Protein AF-A0A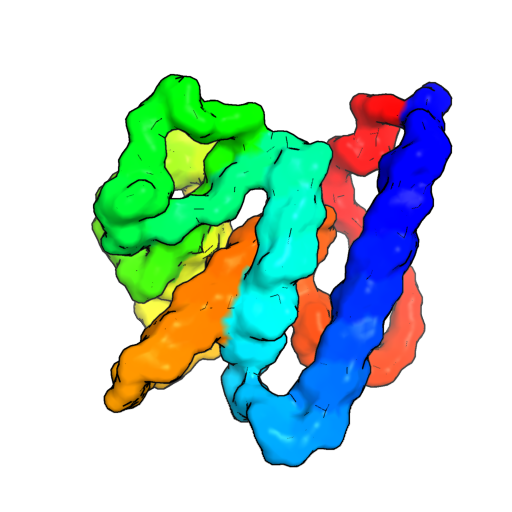4Y7S7N4-F1 (afdb_monomer_lite)

Sequence (172 aa):
MLNSGTEWLSMEFYSSIQKFVDEYRQGPDAPRSRLLRLAGLRELVLQAAGRFGYEVVNADSQQELYPAGRLKGRVVYYSVYPDNAVVRRHLGAGGMAVFIREGKVLVANGCRSRTITKTKTHPCNVSDANRLEDALAAAAGLMVLGVRPEEVWRCKGHQNQDFAYPEKIKKL

Foldseek 3Di:
DDDPVVVVVVVVLVVVLVVLLVVLVPDPPRDPDLLLSLLVCLVSLQVVCVVVFEHEFELVDPVRPDDPVPRRGQYEYEYADPPRPVNVVQLCVQGWYWYDDPQFIWTGGRPDIDTLGGHPDPPPDPVSVSSNVSSRSSCRSCVSVQHHSNVSSVPDDDDDDDDDTPPVVPDD

Secondary structure (DSSP, 8-state):
---HHHHHHHHHHHHHHHHHHHHHHH-TT--SSTTGGGGGGHHHHHHHHHHTTEEEEESS-TTT---TTT--SEEEEEES-TT-HHHHHHHHTT-EEEEEETTEEEEEETTEEEEEEE-----SSHHHHHHHHHHHHHHHHHHHTT--HHHHHH--S---------GGGS--

Structure (mmCIF, N/CA/C/O backbone):
data_AF-A0A4Y7S7N4-F1
#
_entry.id   AF-A0A4Y7S7N4-F1
#
loop_
_atom_site.group_PDB
_atom_site.id
_atom_site.type_symbol
_atom_site.label_atom_id
_atom_site.label_alt_id
_atom_site.label_comp_id
_atom_site.label_asym_id
_atom_site.label_entity_id
_atom_site.label_seq_id
_atom_site.pdbx_PDB_ins_code
_atom_site.Cartn_x
_atom_site.Cartn_y
_atom_site.Cartn_z
_atom_site.occupancy
_atom_site.B_iso_or_equiv
_atom_site.auth_seq_id
_atom_site.auth_comp_id
_atom_site.auth_asym_id
_atom_site.auth_atom_id
_atom_site.pdbx_PDB_model_num
ATOM 1 N N . MET A 1 1 ? -14.766 26.975 5.590 1.00 32.78 1 MET A N 1
ATOM 2 C CA . MET A 1 1 ? -13.493 27.652 5.271 1.00 32.78 1 MET A CA 1
ATOM 3 C C . MET A 1 1 ? -12.410 26.638 5.579 1.00 32.78 1 MET A C 1
ATOM 5 O O . MET A 1 1 ? -12.131 26.437 6.752 1.00 32.78 1 MET A O 1
ATOM 9 N N . LEU A 1 2 ? -11.917 25.930 4.557 1.00 34.75 2 LEU A N 1
ATOM 10 C CA . LEU A 1 2 ? -10.848 24.941 4.718 1.00 34.75 2 LEU A CA 1
ATOM 11 C C . LEU A 1 2 ? -9.534 25.663 5.046 1.00 34.75 2 LEU A C 1
ATOM 13 O O . LEU A 1 2 ? -9.254 26.732 4.506 1.00 34.75 2 LEU A O 1
ATOM 17 N N . ASN A 1 3 ? -8.764 25.099 5.975 1.00 41.03 3 ASN A N 1
ATOM 18 C CA . ASN A 1 3 ? -7.556 25.704 6.535 1.00 41.03 3 ASN A CA 1
ATOM 19 C C . ASN A 1 3 ? -6.429 25.730 5.481 1.00 41.03 3 ASN A C 1
ATOM 21 O O . ASN A 1 3 ? -6.031 24.673 4.981 1.00 41.03 3 ASN A O 1
ATOM 25 N N . SER A 1 4 ? -5.892 26.914 5.171 1.00 48.59 4 SER A N 1
ATOM 26 C CA . SER A 1 4 ? -4.909 27.183 4.100 1.00 48.59 4 SER A CA 1
ATOM 27 C C . SER A 1 4 ? -3.640 26.318 4.145 1.00 48.59 4 SER A C 1
ATOM 29 O O . SER A 1 4 ? -2.978 26.135 3.126 1.00 48.59 4 SER A O 1
ATOM 31 N N . GLY A 1 5 ? -3.321 25.717 5.296 1.00 43.03 5 GLY A N 1
ATOM 32 C CA . GLY A 1 5 ? -2.220 24.760 5.435 1.00 43.03 5 GLY A CA 1
ATOM 33 C C . GLY A 1 5 ? -2.436 23.422 4.712 1.00 43.03 5 GLY A C 1
ATOM 34 O O . GLY A 1 5 ? -1.465 22.798 4.299 1.00 43.03 5 GLY A O 1
ATOM 35 N N . THR A 1 6 ? -3.681 22.975 4.514 1.00 47.19 6 THR A N 1
ATOM 36 C CA . THR A 1 6 ? -3.971 21.671 3.874 1.00 47.19 6 THR A CA 1
ATOM 37 C C . THR A 1 6 ? -3.859 21.698 2.347 1.00 47.19 6 THR A C 1
ATOM 39 O O . THR A 1 6 ? -3.411 20.715 1.756 1.00 47.19 6 THR A O 1
ATOM 42 N N . GLU A 1 7 ? -4.179 22.824 1.702 1.00 48.59 7 GLU A N 1
ATOM 43 C CA . GLU A 1 7 ? -4.008 22.999 0.251 1.00 48.59 7 GLU A CA 1
ATOM 44 C C . GLU A 1 7 ? -2.529 23.094 -0.149 1.00 48.59 7 GLU A C 1
ATOM 46 O O . GLU A 1 7 ? -2.111 22.436 -1.106 1.00 48.59 7 GLU A O 1
ATOM 51 N N . TRP A 1 8 ? -1.719 23.828 0.622 1.00 41.34 8 TRP A N 1
ATOM 52 C CA . TRP A 1 8 ? -0.276 23.982 0.387 1.00 41.34 8 TRP A CA 1
ATOM 53 C C . TRP A 1 8 ? 0.489 22.657 0.499 1.00 41.34 8 TRP A C 1
ATOM 55 O O . TRP A 1 8 ? 1.299 22.330 -0.370 1.00 41.34 8 TRP A O 1
ATOM 65 N N . LEU A 1 9 ? 0.157 21.841 1.506 1.00 53.91 9 LEU A N 1
ATOM 66 C CA . LEU A 1 9 ? 0.720 20.497 1.685 1.00 53.91 9 LEU A CA 1
ATOM 67 C C . LEU A 1 9 ? 0.411 19.558 0.509 1.00 53.91 9 LEU A C 1
ATOM 69 O O . LEU A 1 9 ? 1.203 18.660 0.223 1.00 53.91 9 LEU A O 1
ATOM 73 N N . SER A 1 10 ? -0.711 19.764 -0.192 1.00 63.47 10 SER A N 1
ATOM 74 C CA . SER A 1 10 ? -1.051 18.968 -1.373 1.00 63.47 10 SER A CA 1
ATOM 75 C C . SER A 1 10 ? -0.167 19.319 -2.574 1.00 63.47 10 SER A C 1
ATOM 77 O O . SER A 1 10 ? 0.350 18.411 -3.221 1.00 63.47 10 SER A O 1
ATOM 79 N N . MET A 1 11 ? 0.085 20.607 -2.848 1.00 61.53 11 MET A N 1
ATOM 80 C CA . MET A 1 11 ? 0.888 21.019 -4.007 1.00 61.53 11 MET A CA 1
ATOM 81 C C . MET A 1 11 ? 2.350 20.581 -3.892 1.00 61.53 11 MET A C 1
ATOM 83 O O . MET A 1 11 ? 2.904 20.088 -4.874 1.00 61.53 11 MET A O 1
ATOM 87 N N . GLU A 1 12 ? 2.970 20.693 -2.715 1.00 68.31 12 GLU A N 1
ATOM 88 C CA . GLU A 1 12 ? 4.339 20.202 -2.487 1.00 68.31 12 GLU A CA 1
ATOM 89 C C . GLU A 1 12 ? 4.432 18.675 -2.600 1.00 68.31 12 GLU A C 1
ATOM 91 O O . GLU A 1 12 ? 5.383 18.149 -3.183 1.00 68.31 12 GLU A O 1
ATOM 96 N N . PHE A 1 13 ? 3.423 17.955 -2.099 1.00 72.44 13 PHE A N 1
ATOM 97 C CA . PHE A 1 13 ? 3.329 16.502 -2.225 1.00 72.44 13 PHE A CA 1
ATOM 98 C C . PHE A 1 13 ? 3.196 16.063 -3.690 1.00 72.44 13 PHE A C 1
ATOM 100 O O . PHE A 1 13 ? 3.977 15.230 -4.153 1.00 72.44 13 PHE A O 1
ATOM 107 N N . TYR A 1 14 ? 2.269 16.660 -4.446 1.00 70.88 14 TYR A N 1
ATOM 108 C CA . TYR A 1 14 ? 2.092 16.355 -5.868 1.00 70.88 14 TYR A CA 1
ATOM 109 C C . TYR A 1 14 ? 3.317 16.754 -6.695 1.00 70.88 14 TYR A C 1
ATOM 111 O O . TYR A 1 14 ? 3.733 15.991 -7.564 1.00 70.88 14 TYR A O 1
ATOM 119 N N . SER A 1 15 ? 3.944 17.892 -6.387 1.00 70.69 15 SER A N 1
ATOM 120 C CA . SER A 1 15 ? 5.194 18.319 -7.030 1.00 70.69 15 SER A CA 1
ATOM 121 C C . SER A 1 15 ? 6.344 17.356 -6.729 1.00 70.69 15 SER A C 1
ATOM 123 O O . SER A 1 15 ? 7.130 17.046 -7.621 1.00 70.69 15 SER A O 1
ATOM 125 N N . SER A 1 16 ? 6.420 16.823 -5.506 1.00 73.12 16 SER A N 1
ATOM 126 C CA . SER A 1 16 ? 7.424 15.822 -5.123 1.00 73.12 16 SER A CA 1
ATOM 127 C C . SER A 1 16 ? 7.199 14.486 -5.827 1.00 73.12 16 SER A C 1
ATOM 129 O O . SER A 1 16 ? 8.156 13.893 -6.321 1.00 73.12 16 SER A O 1
ATOM 131 N N . ILE A 1 17 ? 5.943 14.034 -5.945 1.00 73.06 17 ILE A N 1
ATOM 132 C CA . ILE A 1 17 ? 5.606 12.855 -6.755 1.00 73.06 17 ILE A CA 1
ATOM 133 C C . ILE A 1 17 ? 5.990 13.093 -8.213 1.00 73.06 17 ILE A C 1
ATOM 135 O O . ILE A 1 17 ? 6.609 12.225 -8.819 1.00 73.06 17 ILE A O 1
ATOM 139 N N . GLN A 1 18 ? 5.647 14.251 -8.780 1.00 69.00 18 GLN A N 1
ATOM 140 C CA . GLN A 1 18 ? 5.934 14.559 -10.179 1.00 69.00 18 GLN A CA 1
ATOM 141 C C . GLN A 1 18 ? 7.444 14.580 -10.445 1.00 69.00 18 GLN A C 1
ATOM 143 O O . GLN A 1 18 ? 7.913 13.913 -11.364 1.00 69.00 18 GLN A O 1
ATOM 148 N N . LYS A 1 19 ? 8.216 15.245 -9.578 1.00 70.44 19 LYS A N 1
ATOM 149 C CA . LYS A 1 19 ? 9.681 15.246 -9.631 1.00 70.44 19 LYS A CA 1
ATOM 150 C C . LYS A 1 19 ? 10.254 13.829 -9.543 1.00 70.44 19 LYS A C 1
ATOM 152 O O . LYS A 1 19 ? 11.093 13.462 -10.362 1.00 70.44 19 LYS A O 1
ATOM 157 N N . PHE A 1 20 ? 9.759 13.013 -8.609 1.00 73.31 20 PHE A N 1
ATOM 158 C CA . PHE A 1 20 ? 10.156 11.609 -8.498 1.00 73.31 20 PHE A CA 1
ATOM 159 C C . PHE A 1 20 ? 9.859 10.831 -9.788 1.00 73.31 20 PHE A C 1
ATOM 161 O O . PHE A 1 20 ?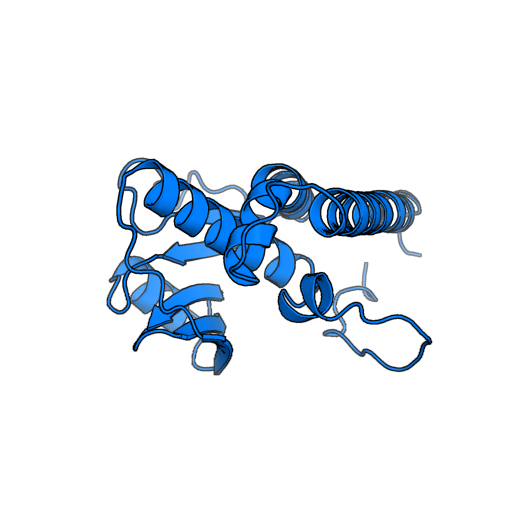 10.713 10.095 -10.281 1.00 73.31 20 PHE A O 1
ATOM 168 N N . VAL A 1 21 ? 8.660 10.996 -10.355 1.00 68.12 21 VAL A N 1
ATOM 169 C CA . VAL A 1 21 ? 8.249 10.339 -11.604 1.00 68.12 21 VAL A CA 1
ATOM 170 C C . VAL A 1 21 ? 9.176 10.723 -12.755 1.00 68.12 21 VAL A C 1
ATOM 172 O O . VAL A 1 21 ? 9.553 9.845 -13.531 1.00 68.12 21 VAL A O 1
ATOM 175 N N . ASP A 1 22 ? 9.570 11.990 -12.857 1.00 65.44 22 ASP A N 1
ATOM 176 C CA . ASP A 1 22 ? 10.438 12.483 -13.926 1.00 65.44 22 ASP A CA 1
ATOM 177 C C . ASP A 1 22 ? 11.889 11.985 -13.782 1.00 65.44 22 ASP A C 1
ATOM 179 O O . ASP A 1 22 ? 12.473 11.515 -14.762 1.00 65.44 22 ASP A O 1
ATOM 183 N N . GLU A 1 23 ? 12.443 11.974 -12.566 1.00 65.81 23 GLU A N 1
ATOM 184 C CA . GLU A 1 23 ? 13.792 11.461 -12.275 1.00 65.81 23 GLU A CA 1
ATOM 185 C C . GLU A 1 23 ? 13.897 9.941 -12.512 1.00 65.81 23 GLU A C 1
ATOM 187 O O . GLU A 1 23 ? 14.765 9.469 -13.253 1.00 65.81 23 GLU A O 1
ATOM 192 N N . TYR A 1 24 ? 12.962 9.154 -11.966 1.00 62.03 24 TYR A N 1
ATOM 193 C CA . TYR A 1 24 ? 12.948 7.691 -12.123 1.00 62.03 24 TYR A CA 1
ATOM 194 C C . TYR A 1 24 ? 12.515 7.232 -13.524 1.00 62.03 24 TYR A C 1
ATOM 196 O O . TYR A 1 24 ? 12.657 6.057 -13.877 1.00 62.03 24 TYR A O 1
ATOM 204 N N . ARG A 1 25 ? 11.956 8.125 -14.348 1.00 57.41 25 ARG A N 1
ATOM 205 C CA . ARG A 1 25 ? 11.661 7.842 -15.757 1.00 57.41 25 ARG A CA 1
ATOM 206 C C . ARG A 1 25 ? 12.915 7.839 -16.623 1.00 57.41 25 ARG A C 1
ATOM 208 O O . ARG A 1 25 ? 12.966 7.025 -17.543 1.00 57.41 25 ARG A O 1
ATOM 215 N N . GLN A 1 26 ? 13.864 8.728 -16.341 1.00 53.66 26 GLN A N 1
ATOM 216 C CA . GLN A 1 26 ? 15.008 9.022 -17.212 1.00 53.66 26 GLN A CA 1
ATOM 217 C C . GLN A 1 26 ? 16.330 8.395 -16.736 1.00 53.66 26 GLN A C 1
ATOM 219 O O . GLN A 1 26 ? 17.331 8.474 -17.443 1.00 53.66 26 GLN A O 1
ATOM 224 N N . GLY A 1 27 ? 16.349 7.762 -15.559 1.00 56.19 27 GLY A N 1
ATOM 225 C CA . GLY A 1 27 ? 17.543 7.108 -15.025 1.00 56.19 27 GLY A CA 1
ATOM 226 C C . GLY A 1 27 ? 17.903 5.797 -15.752 1.00 56.19 27 GLY A C 1
ATOM 227 O O . GLY A 1 27 ? 17.006 4.996 -16.033 1.00 56.19 27 GLY A O 1
ATOM 228 N N . PRO A 1 28 ? 19.198 5.522 -16.006 1.00 54.78 28 PRO A N 1
ATOM 229 C CA . PRO A 1 28 ? 19.660 4.285 -16.653 1.00 54.78 28 PRO A CA 1
ATOM 230 C C . PRO A 1 28 ? 19.302 3.001 -15.874 1.00 54.78 28 PRO A C 1
ATOM 232 O O . PRO A 1 28 ? 19.170 1.942 -16.485 1.00 54.78 28 PRO A O 1
ATOM 235 N N . ASP A 1 29 ? 19.042 3.108 -14.563 1.00 57.66 29 ASP A N 1
ATOM 236 C CA . ASP A 1 29 ? 18.719 1.993 -13.652 1.00 57.66 29 ASP A CA 1
ATOM 237 C C . ASP A 1 29 ? 17.223 1.875 -13.293 1.00 57.66 29 ASP A C 1
ATOM 239 O O . ASP A 1 29 ? 16.839 1.192 -12.336 1.00 57.66 29 ASP A O 1
ATOM 243 N N . ALA A 1 30 ? 16.338 2.550 -14.036 1.00 57.62 30 ALA A N 1
ATOM 244 C CA . ALA A 1 30 ? 14.907 2.539 -13.748 1.00 57.62 30 ALA A CA 1
ATOM 245 C C . ALA A 1 30 ? 14.319 1.109 -13.815 1.00 57.62 30 ALA A C 1
ATOM 247 O O . ALA A 1 30 ? 14.424 0.447 -14.856 1.00 57.62 30 ALA A O 1
ATOM 248 N N . PRO A 1 31 ? 13.612 0.625 -12.768 1.00 60.88 31 PRO A N 1
ATOM 249 C CA . PRO A 1 31 ? 13.012 -0.702 -12.778 1.00 60.88 31 PRO A CA 1
ATOM 250 C C . PRO A 1 31 ? 12.118 -0.911 -14.008 1.00 60.88 31 PRO A C 1
ATOM 252 O O . PRO A 1 31 ? 11.253 -0.085 -14.334 1.00 60.88 31 PRO A O 1
ATOM 255 N N . ARG A 1 32 ? 12.296 -2.050 -14.695 1.00 64.88 32 ARG A N 1
ATOM 256 C CA . ARG A 1 32 ? 11.452 -2.431 -15.846 1.00 64.88 32 ARG A CA 1
ATOM 257 C C . ARG A 1 32 ? 9.986 -2.624 -15.441 1.00 64.88 32 ARG A C 1
ATOM 259 O O . ARG A 1 32 ? 9.084 -2.380 -16.239 1.00 64.88 32 ARG A O 1
ATOM 266 N N . SER A 1 33 ? 9.739 -3.047 -14.202 1.00 74.62 33 SER A N 1
ATOM 267 C CA . SER A 1 33 ? 8.392 -3.216 -13.656 1.00 74.62 33 SER A CA 1
ATOM 268 C C . SER A 1 33 ? 7.796 -1.875 -13.228 1.00 74.62 33 SER A C 1
ATOM 270 O O . SER A 1 33 ? 8.378 -1.166 -12.410 1.00 74.62 33 SER A O 1
ATOM 272 N N . ARG A 1 34 ? 6.593 -1.556 -13.730 1.00 78.06 34 ARG A N 1
ATOM 273 C CA . ARG A 1 34 ? 5.830 -0.355 -13.332 1.00 78.06 34 ARG A CA 1
ATOM 274 C C . ARG A 1 34 ? 5.541 -0.321 -11.834 1.00 78.06 34 ARG A C 1
ATOM 276 O O . ARG A 1 34 ? 5.570 0.748 -11.244 1.00 78.06 34 ARG A O 1
ATOM 283 N N . LEU A 1 35 ? 5.304 -1.491 -11.239 1.00 83.75 35 LEU A N 1
ATOM 284 C CA . LEU A 1 35 ? 5.086 -1.629 -9.803 1.00 83.75 35 LEU A CA 1
ATOM 285 C C . LEU A 1 35 ? 6.340 -1.225 -9.027 1.00 83.75 35 LEU A C 1
ATOM 287 O O . LEU A 1 35 ? 6.265 -0.366 -8.162 1.00 83.75 35 LEU A O 1
ATOM 291 N N . LEU A 1 36 ? 7.499 -1.789 -9.383 1.00 86.25 36 LEU A N 1
ATOM 292 C CA . LEU A 1 36 ? 8.751 -1.564 -8.649 1.00 86.25 36 LEU A CA 1
ATOM 293 C C . LEU A 1 36 ? 9.236 -0.111 -8.703 1.00 86.25 36 LEU A C 1
ATOM 295 O O . LEU A 1 36 ? 10.000 0.303 -7.840 1.00 86.25 36 LEU A O 1
ATOM 299 N N . ARG A 1 37 ? 8.777 0.687 -9.675 1.00 81.88 37 ARG A N 1
ATOM 300 C CA . ARG A 1 37 ? 9.041 2.136 -9.695 1.00 81.88 37 ARG A CA 1
ATOM 301 C C . ARG A 1 37 ? 8.421 2.860 -8.503 1.00 81.88 37 ARG A C 1
ATOM 303 O O . ARG A 1 37 ? 8.952 3.883 -8.098 1.00 81.8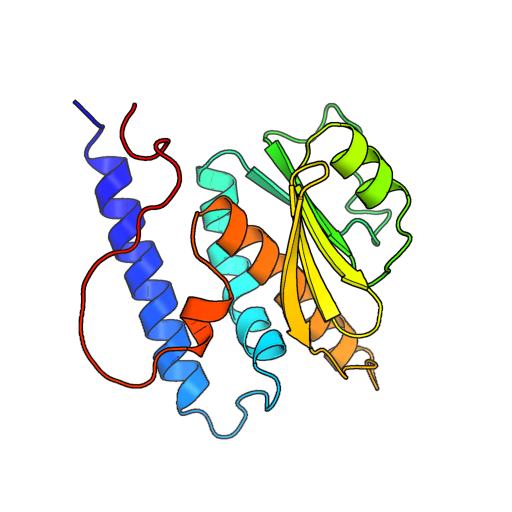8 37 ARG A O 1
ATOM 310 N N . LEU A 1 38 ? 7.343 2.328 -7.925 1.00 86.81 38 LEU A N 1
ATOM 311 C CA . LEU A 1 38 ? 6.724 2.915 -6.740 1.00 86.81 38 LEU A CA 1
ATOM 312 C C . LEU A 1 38 ? 7.573 2.751 -5.479 1.00 86.81 38 LEU A C 1
ATOM 314 O O . LEU A 1 38 ? 7.369 3.511 -4.544 1.00 86.81 38 LEU A O 1
ATOM 318 N N . ALA A 1 39 ? 8.528 1.817 -5.440 1.00 88.88 39 ALA A N 1
ATOM 319 C CA . ALA A 1 39 ? 9.334 1.564 -4.245 1.00 88.88 39 ALA A CA 1
ATOM 320 C C . ALA A 1 39 ? 10.018 2.835 -3.716 1.00 88.88 39 ALA A C 1
ATOM 322 O O . ALA A 1 39 ? 9.986 3.110 -2.522 1.00 88.88 39 ALA A O 1
ATOM 323 N N . GLY A 1 40 ? 10.551 3.673 -4.612 1.00 84.69 40 GLY A N 1
ATOM 324 C CA . GLY A 1 40 ? 11.205 4.923 -4.217 1.00 84.69 40 GLY A CA 1
ATOM 325 C C . GLY A 1 40 ? 10.255 6.003 -3.679 1.00 84.69 40 GLY A C 1
ATOM 326 O O . GLY A 1 40 ? 10.723 6.985 -3.115 1.00 84.69 40 GLY A O 1
ATOM 327 N N . LEU A 1 41 ? 8.935 5.824 -3.809 1.00 88.56 41 LEU A N 1
ATOM 328 C CA . LEU A 1 41 ? 7.940 6.720 -3.218 1.00 88.56 41 LEU A CA 1
ATOM 329 C C . LEU A 1 41 ? 7.595 6.364 -1.774 1.00 88.56 41 LEU A C 1
ATOM 331 O O . LEU A 1 41 ? 6.923 7.172 -1.136 1.00 88.56 41 LEU A O 1
ATOM 335 N N . ARG A 1 42 ? 8.019 5.196 -1.263 1.00 91.44 42 ARG A N 1
ATOM 336 C CA . ARG A 1 42 ? 7.605 4.667 0.047 1.00 91.44 42 ARG A CA 1
ATOM 337 C C . ARG A 1 42 ? 7.670 5.728 1.143 1.00 91.44 42 ARG A C 1
ATOM 339 O O . ARG A 1 42 ? 6.635 6.065 1.706 1.00 91.44 42 ARG A O 1
ATOM 346 N N . GLU A 1 43 ? 8.845 6.292 1.400 1.00 90.81 43 GLU A N 1
ATOM 347 C CA . GLU A 1 43 ? 9.032 7.252 2.496 1.00 90.81 43 GLU A CA 1
ATOM 348 C C . GLU A 1 43 ? 8.141 8.491 2.352 1.00 90.81 43 GLU A C 1
ATOM 350 O O . GLU A 1 43 ? 7.456 8.885 3.297 1.00 90.81 43 GLU A O 1
ATOM 355 N N . LEU A 1 44 ? 8.072 9.062 1.145 1.00 88.06 44 LEU A N 1
ATOM 356 C CA . LEU A 1 44 ? 7.258 10.243 0.859 1.00 88.06 44 LEU A CA 1
ATOM 357 C C . LEU A 1 44 ? 5.770 9.981 1.130 1.00 88.06 44 LEU A C 1
ATOM 359 O O . LEU A 1 44 ? 5.099 10.778 1.791 1.00 88.06 44 LEU A O 1
ATOM 363 N N . VAL A 1 45 ? 5.238 8.872 0.614 1.00 88.56 45 VAL A N 1
ATOM 364 C CA . VAL A 1 45 ? 3.798 8.597 0.697 1.00 88.56 45 VAL A CA 1
ATOM 365 C C . VAL A 1 45 ? 3.391 8.080 2.070 1.00 88.56 45 VAL A C 1
ATOM 367 O O . VAL A 1 45 ? 2.293 8.402 2.515 1.00 88.56 45 VAL A O 1
ATOM 370 N N . LEU A 1 46 ? 4.258 7.348 2.776 1.00 91.19 46 LEU A N 1
ATOM 371 C CA . LEU A 1 46 ? 4.018 6.939 4.162 1.00 91.19 46 LEU A CA 1
ATOM 372 C C . LEU A 1 46 ? 4.018 8.156 5.093 1.00 91.19 46 LEU A C 1
ATOM 374 O O . LEU A 1 46 ? 3.106 8.301 5.908 1.00 91.19 46 LEU A O 1
ATOM 378 N N . GLN A 1 47 ? 4.979 9.072 4.931 1.00 88.44 47 GLN A N 1
ATOM 379 C CA . GLN A 1 47 ? 5.013 10.315 5.700 1.00 88.44 47 GLN A CA 1
ATOM 380 C C . GLN A 1 47 ? 3.752 11.155 5.458 1.00 88.44 47 GLN A C 1
ATOM 382 O O . GLN A 1 47 ? 3.141 11.646 6.410 1.00 88.44 47 GLN A O 1
ATOM 387 N N . ALA A 1 48 ? 3.345 11.311 4.195 1.00 86.38 48 ALA A N 1
ATOM 388 C CA . ALA A 1 48 ? 2.126 12.028 3.847 1.00 86.38 48 ALA A CA 1
ATOM 389 C C . ALA A 1 48 ? 0.887 11.339 4.442 1.00 86.38 48 ALA A C 1
ATOM 391 O O . ALA A 1 48 ? 0.112 11.992 5.138 1.00 86.38 48 ALA A O 1
ATOM 392 N N . ALA A 1 49 ? 0.731 10.024 4.255 1.00 87.25 49 ALA A N 1
ATOM 393 C CA . ALA A 1 49 ? -0.373 9.241 4.813 1.00 87.25 49 ALA A CA 1
ATOM 394 C C . ALA A 1 49 ? -0.493 9.413 6.339 1.00 87.25 49 ALA A C 1
ATOM 396 O O . ALA A 1 49 ? -1.593 9.658 6.842 1.00 87.25 49 ALA A O 1
ATOM 397 N N . GLY A 1 50 ? 0.637 9.395 7.055 1.00 88.06 50 GLY A N 1
ATOM 398 C CA . GLY A 1 50 ? 0.707 9.649 8.496 1.00 88.06 50 GLY A CA 1
ATOM 399 C C . GLY A 1 50 ? 0.145 11.011 8.906 1.00 88.06 50 GLY A C 1
ATOM 400 O O . GLY A 1 50 ? -0.625 11.100 9.863 1.00 88.06 50 GLY A O 1
ATOM 401 N N . ARG A 1 51 ? 0.444 12.075 8.147 1.00 84.50 51 ARG A N 1
ATOM 402 C CA . ARG A 1 51 ? -0.106 13.427 8.391 1.00 84.50 51 ARG A CA 1
ATOM 403 C C . ARG A 1 51 ? -1.626 13.490 8.206 1.00 84.50 51 ARG A C 1
ATOM 405 O O . ARG A 1 51 ? -2.278 14.299 8.859 1.00 84.50 51 ARG A O 1
ATOM 412 N N . PHE A 1 52 ? -2.195 12.618 7.372 1.00 81.38 52 PHE A N 1
ATOM 413 C CA . PHE A 1 52 ? -3.645 12.471 7.184 1.00 81.38 52 PHE A CA 1
ATOM 414 C C . PHE A 1 52 ? -4.284 11.437 8.128 1.00 81.38 52 PHE A C 1
ATOM 416 O O . PHE A 1 52 ? -5.453 11.079 7.957 1.00 81.38 52 PHE A O 1
ATOM 423 N N . GLY A 1 53 ? -3.544 10.966 9.137 1.00 85.75 53 GLY A N 1
ATOM 424 C CA . GLY A 1 53 ? -4.044 10.040 10.149 1.00 85.75 53 GLY A CA 1
ATOM 425 C C . GLY A 1 53 ? -4.203 8.607 9.646 1.00 85.75 53 GLY A C 1
ATOM 426 O O . GLY A 1 53 ? -5.071 7.889 10.148 1.00 85.75 53 GLY A O 1
ATOM 427 N N . TYR A 1 54 ? -3.407 8.196 8.657 1.00 89.94 54 TYR A N 1
ATOM 428 C CA . TYR A 1 54 ? -3.323 6.812 8.199 1.00 89.94 54 TYR A CA 1
ATOM 429 C C . TYR A 1 54 ? -2.006 6.164 8.603 1.00 89.94 54 TYR A C 1
ATOM 431 O O . TYR A 1 54 ? -0.971 6.817 8.677 1.00 89.94 54 TYR A O 1
ATOM 439 N N . GLU A 1 55 ? -2.048 4.854 8.799 1.00 91.62 55 GLU A N 1
ATOM 440 C CA . GLU A 1 55 ? -0.873 4.037 9.075 1.00 91.62 55 GLU A CA 1
ATOM 441 C C . GLU A 1 55 ? -0.809 2.903 8.052 1.00 91.62 55 GLU A C 1
ATOM 443 O O . GLU A 1 55 ? -1.759 2.130 7.911 1.00 91.62 55 GLU A O 1
ATOM 448 N N . VAL A 1 56 ? 0.284 2.846 7.289 1.00 93.38 56 VAL A N 1
ATOM 449 C CA . VAL A 1 56 ? 0.505 1.828 6.256 1.00 93.38 56 VAL A CA 1
ATOM 450 C C . VAL A 1 56 ? 1.382 0.735 6.850 1.00 93.38 56 VAL A C 1
ATOM 452 O O . VAL A 1 56 ? 2.527 1.002 7.202 1.00 93.38 56 VAL A O 1
ATOM 455 N N . VAL A 1 57 ? 0.846 -0.477 6.976 1.00 93.44 57 VAL A N 1
ATOM 456 C CA . VAL A 1 57 ? 1.441 -1.538 7.804 1.00 93.44 57 VAL A CA 1
ATOM 457 C C . VAL A 1 57 ? 1.673 -2.802 6.984 1.00 93.44 57 VAL A C 1
ATOM 459 O O . VAL A 1 57 ? 0.761 -3.261 6.287 1.00 93.44 57 VAL A O 1
ATOM 462 N N . ASN A 1 58 ? 2.865 -3.396 7.088 1.00 94.19 58 ASN A N 1
ATOM 463 C CA . ASN A 1 58 ? 3.126 -4.704 6.497 1.00 94.19 58 ASN A CA 1
ATOM 464 C C . ASN A 1 58 ? 2.376 -5.787 7.279 1.00 94.19 58 ASN A C 1
ATOM 466 O O . ASN A 1 58 ? 2.664 -6.036 8.449 1.00 94.19 58 ASN A O 1
ATOM 470 N N . ALA A 1 59 ? 1.427 -6.467 6.642 1.00 93.94 59 ALA A N 1
ATOM 471 C CA . ALA A 1 59 ? 0.711 -7.574 7.269 1.00 93.94 59 ALA A CA 1
ATOM 472 C C . ALA A 1 59 ? 1.548 -8.861 7.353 1.00 93.94 59 ALA A C 1
ATOM 474 O O . ALA A 1 59 ? 1.141 -9.806 8.033 1.00 93.94 59 ALA A O 1
ATOM 475 N N . ASP A 1 60 ? 2.683 -8.922 6.656 1.00 91.06 60 ASP A N 1
ATOM 476 C CA . ASP A 1 60 ? 3.559 -10.095 6.608 1.00 91.06 60 ASP A CA 1
ATOM 477 C C . ASP A 1 60 ? 4.615 -10.065 7.721 1.00 91.06 60 ASP A C 1
ATOM 479 O O . ASP A 1 60 ? 5.134 -11.108 8.123 1.00 91.06 60 ASP A O 1
ATOM 483 N N . SER A 1 61 ? 4.892 -8.878 8.268 1.00 85.00 61 SER A N 1
ATOM 484 C CA . SER A 1 61 ? 5.868 -8.674 9.333 1.00 85.00 61 SER A CA 1
ATOM 485 C C . SER A 1 61 ? 5.209 -8.720 10.709 1.00 85.00 61 SER A C 1
ATOM 487 O O . SER A 1 61 ? 4.466 -7.822 11.096 1.00 85.00 61 SER A O 1
ATOM 489 N N . GLN A 1 62 ? 5.554 -9.732 11.511 1.00 72.56 62 GLN A N 1
ATOM 490 C CA . GLN A 1 62 ? 5.127 -9.824 12.916 1.00 72.56 62 GLN A CA 1
ATOM 491 C C . GLN A 1 62 ? 5.582 -8.619 13.758 1.00 72.56 62 GLN A C 1
ATOM 493 O O . GLN A 1 62 ? 4.953 -8.305 14.762 1.00 72.56 62 GLN A O 1
ATOM 498 N N . GLN A 1 63 ? 6.660 -7.939 13.353 1.00 69.31 63 GLN A N 1
ATOM 499 C CA . GLN A 1 63 ? 7.187 -6.766 14.057 1.00 69.31 63 GLN A CA 1
ATOM 500 C C . GLN A 1 63 ? 6.353 -5.502 13.808 1.00 69.31 63 GLN A C 1
ATOM 502 O O . GLN A 1 63 ? 6.302 -4.628 14.670 1.00 69.31 63 GLN A O 1
ATOM 507 N N . GLU A 1 64 ? 5.690 -5.414 12.652 1.00 68.06 64 GLU A N 1
ATOM 508 C CA . GLU A 1 64 ? 4.834 -4.281 12.274 1.00 68.06 64 GLU A CA 1
ATOM 509 C C . GLU A 1 64 ? 3.369 -4.484 12.692 1.00 68.06 64 GLU A C 1
ATOM 511 O O . GLU A 1 64 ? 2.578 -3.541 12.691 1.00 68.06 64 GLU A O 1
ATOM 516 N N . LEU A 1 65 ? 2.987 -5.699 13.101 1.00 68.00 65 LEU A N 1
ATOM 517 C CA . LEU A 1 65 ? 1.672 -5.977 13.674 1.00 68.00 65 LEU A CA 1
ATOM 518 C C . LEU A 1 65 ? 1.587 -5.417 15.098 1.00 68.00 65 LEU A C 1
ATOM 520 O O . LEU A 1 65 ? 1.735 -6.119 16.098 1.00 68.00 65 LEU A O 1
ATOM 524 N N . TYR A 1 66 ? 1.337 -4.115 15.193 1.00 63.75 66 TYR A N 1
ATOM 525 C CA . TYR A 1 66 ? 1.127 -3.450 16.468 1.00 63.75 66 TYR A CA 1
ATOM 526 C C . TYR A 1 66 ? -0.166 -3.943 17.148 1.00 63.75 66 TYR A C 1
ATOM 528 O O . TYR A 1 66 ? -1.184 -4.154 16.480 1.00 63.75 66 TYR A O 1
ATOM 536 N N . PRO A 1 67 ? -0.184 -4.077 18.490 1.00 59.78 67 PRO A N 1
ATOM 537 C CA . PRO A 1 67 ? -1.426 -4.305 19.217 1.00 59.78 67 PRO A CA 1
ATOM 538 C C . PRO A 1 67 ? -2.414 -3.169 18.925 1.00 59.78 67 PRO A C 1
ATOM 540 O O . PRO A 1 67 ? -2.009 -2.013 18.807 1.00 59.78 67 PRO A O 1
ATOM 543 N N . ALA A 1 68 ? -3.710 -3.489 18.852 1.00 52.91 68 ALA A N 1
ATOM 544 C CA . ALA A 1 68 ? -4.781 -2.594 18.391 1.00 52.91 68 ALA A CA 1
ATOM 545 C C . ALA A 1 68 ? -4.844 -1.206 19.076 1.00 52.91 68 ALA A C 1
ATOM 547 O O . ALA A 1 68 ? -5.473 -0.301 18.544 1.00 52.91 68 ALA A O 1
ATOM 548 N N . GLY A 1 69 ? -4.190 -1.022 20.230 1.00 53.03 69 GLY A N 1
ATOM 549 C CA . GLY A 1 69 ? -4.091 0.257 20.944 1.00 53.03 69 GLY A CA 1
ATOM 550 C C . GLY A 1 69 ? -2.842 1.104 20.657 1.00 53.03 69 GLY A C 1
ATOM 551 O O . GLY A 1 69 ? -2.708 2.172 21.245 1.00 53.03 69 GLY A O 1
ATOM 552 N N . ARG A 1 70 ? -1.903 0.651 19.814 1.00 60.56 70 ARG A N 1
ATOM 553 C CA . ARG A 1 70 ? -0.677 1.405 19.469 1.00 60.56 70 ARG A CA 1
ATOM 554 C C . ARG A 1 70 ? -0.755 2.153 18.138 1.00 60.56 70 ARG A C 1
ATOM 556 O O . ARG A 1 70 ? 0.020 3.086 17.943 1.00 60.56 70 ARG A O 1
ATOM 563 N N . LEU A 1 71 ? -1.683 1.763 17.268 1.00 66.19 71 LEU A N 1
ATOM 564 C CA . LEU A 1 71 ? -1.895 2.395 15.969 1.00 66.19 71 LEU A CA 1
ATOM 565 C C . LEU A 1 71 ? -2.622 3.725 16.188 1.00 66.19 71 LEU A C 1
ATOM 567 O O . LEU A 1 71 ? -3.686 3.763 16.808 1.00 66.19 71 LEU A O 1
ATOM 571 N N . LYS A 1 72 ? -2.033 4.830 15.726 1.00 64.69 72 LYS A N 1
ATOM 572 C CA . LYS A 1 72 ? -2.550 6.191 15.996 1.00 64.69 72 LYS A CA 1
ATOM 573 C C . LYS A 1 72 ? -3.559 6.670 14.950 1.00 64.69 72 LYS A C 1
ATOM 575 O O . LYS A 1 72 ? -4.092 7.771 15.073 1.00 64.69 72 LYS A O 1
ATOM 580 N N . GLY A 1 73 ? -3.810 5.863 13.921 1.00 78.62 73 GLY A N 1
ATOM 581 C CA . GLY A 1 73 ? -4.596 6.244 12.756 1.00 78.62 73 GLY A CA 1
ATOM 582 C C . GLY A 1 73 ? -5.381 5.093 12.136 1.00 78.62 73 GLY A C 1
ATOM 583 O O . GLY A 1 73 ? -5.411 3.969 12.636 1.00 78.62 73 GLY A O 1
ATOM 584 N N . ARG A 1 74 ? -6.043 5.387 11.015 1.00 88.94 74 ARG A N 1
ATOM 585 C CA . ARG A 1 74 ? -6.728 4.377 10.203 1.00 88.94 74 ARG A CA 1
ATOM 586 C C . ARG A 1 74 ? -5.686 3.513 9.512 1.00 88.94 74 ARG A C 1
ATOM 588 O O . ARG A 1 74 ? -4.817 4.019 8.809 1.00 88.94 74 ARG A O 1
ATOM 595 N N . VAL A 1 75 ? -5.803 2.210 9.683 1.00 91.31 75 VAL A N 1
ATOM 596 C CA . VAL A 1 75 ? -4.823 1.265 9.156 1.00 91.31 75 VAL A CA 1
ATOM 597 C C . VAL A 1 75 ? -5.130 0.943 7.702 1.00 91.31 75 VAL A C 1
ATOM 599 O O . VAL A 1 75 ? -6.290 0.736 7.343 1.00 91.31 75 VAL A O 1
ATOM 602 N N . VAL A 1 76 ? -4.080 0.858 6.891 1.00 93.81 76 VAL A N 1
ATOM 603 C CA . VAL A 1 76 ? -4.084 0.171 5.603 1.00 93.81 76 VAL A CA 1
ATOM 604 C C . VAL A 1 76 ? -2.987 -0.868 5.599 1.00 93.81 76 VAL A C 1
ATOM 606 O O . VAL A 1 76 ? -1.811 -0.550 5.752 1.00 93.81 76 VAL A O 1
ATOM 609 N N . TYR A 1 77 ? -3.381 -2.119 5.391 1.00 95.50 77 TYR A N 1
ATOM 610 C CA . TYR A 1 77 ? -2.423 -3.209 5.300 1.00 95.50 77 TYR A CA 1
ATOM 611 C C . TYR A 1 77 ? -1.899 -3.383 3.882 1.00 95.50 77 TYR A C 1
ATOM 613 O O . TYR A 1 77 ? -2.629 -3.204 2.906 1.00 95.50 77 TYR A O 1
ATOM 621 N N . TYR A 1 78 ? -0.656 -3.825 3.765 1.00 96.06 78 TYR A N 1
ATOM 622 C CA . TYR A 1 78 ? -0.157 -4.406 2.529 1.00 96.06 78 TYR A CA 1
ATOM 623 C C . TYR A 1 78 ? 0.451 -5.787 2.764 1.00 96.06 78 TYR A C 1
ATOM 625 O O . TYR A 1 78 ? 0.842 -6.108 3.882 1.00 96.06 78 TYR A O 1
ATOM 633 N N . SER A 1 79 ? 0.456 -6.629 1.730 1.00 94.69 79 SER A N 1
ATOM 634 C CA . SER A 1 79 ? 0.980 -7.997 1.813 1.00 94.69 79 SER A CA 1
ATOM 635 C C . SER A 1 79 ? 1.424 -8.527 0.452 1.00 94.69 79 SER A C 1
ATOM 637 O O . SER A 1 79 ? 0.744 -8.333 -0.558 1.00 94.69 79 SER A O 1
ATOM 639 N N . VAL A 1 80 ? 2.532 -9.261 0.406 1.00 92.88 80 VAL A N 1
ATOM 640 C CA . VAL A 1 80 ? 2.924 -10.036 -0.780 1.00 92.88 80 VAL A CA 1
ATOM 641 C C . VAL A 1 80 ? 2.158 -11.360 -0.892 1.00 92.88 80 VAL A C 1
ATOM 643 O O . VAL A 1 80 ? 2.220 -12.005 -1.939 1.00 92.88 80 VAL A O 1
ATOM 646 N N . TYR A 1 81 ? 1.410 -11.760 0.143 1.00 90.75 81 TYR A N 1
ATOM 647 C CA . TYR A 1 81 ? 0.699 -13.035 0.198 1.00 90.75 81 TYR A CA 1
ATOM 648 C C . TYR A 1 81 ? -0.819 -12.892 -0.039 1.00 90.75 81 TYR A C 1
ATOM 650 O O . TYR A 1 81 ? -1.474 -12.035 0.558 1.00 90.75 81 TYR A O 1
ATOM 658 N N . PRO A 1 82 ? -1.426 -13.779 -0.851 1.00 85.69 82 PRO A N 1
ATOM 659 C CA . PRO A 1 82 ? -2.853 -13.712 -1.186 1.00 85.69 82 PRO A CA 1
ATOM 660 C C . PRO A 1 82 ? -3.797 -14.038 -0.027 1.00 85.69 82 PRO A C 1
ATOM 662 O O . PRO A 1 82 ? -4.906 -13.508 0.017 1.00 85.69 82 PRO A O 1
ATOM 665 N N . ASP A 1 83 ? -3.370 -14.901 0.897 1.00 87.50 83 ASP A N 1
ATOM 666 C CA . ASP A 1 83 ? -4.229 -15.479 1.939 1.00 87.50 83 ASP A CA 1
ATOM 667 C C . ASP A 1 83 ? -3.883 -14.995 3.355 1.00 87.50 83 ASP A C 1
ATOM 669 O O . ASP A 1 83 ? -4.265 -15.621 4.353 1.00 87.50 83 ASP A O 1
ATOM 673 N N . ASN A 1 84 ? -3.208 -13.846 3.462 1.00 93.44 84 ASN A N 1
ATOM 674 C CA . ASN A 1 84 ? -2.833 -13.259 4.744 1.00 93.44 84 ASN A CA 1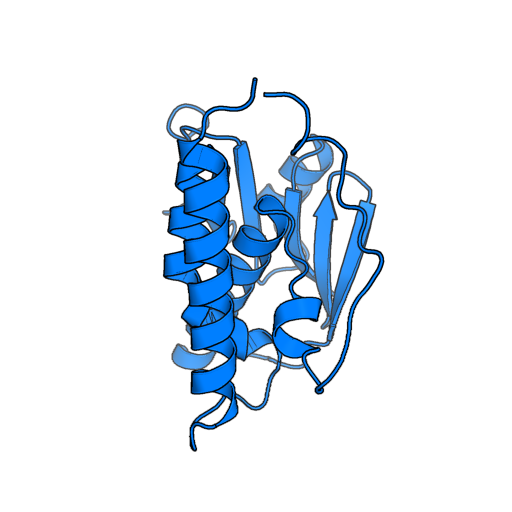
ATOM 675 C C . ASN A 1 84 ? -4.079 -13.044 5.636 1.00 93.44 84 ASN A C 1
ATOM 677 O O . ASN A 1 84 ? -5.028 -12.337 5.282 1.00 93.44 84 ASN A O 1
ATOM 681 N N . ALA A 1 85 ? -4.094 -13.686 6.809 1.00 93.12 85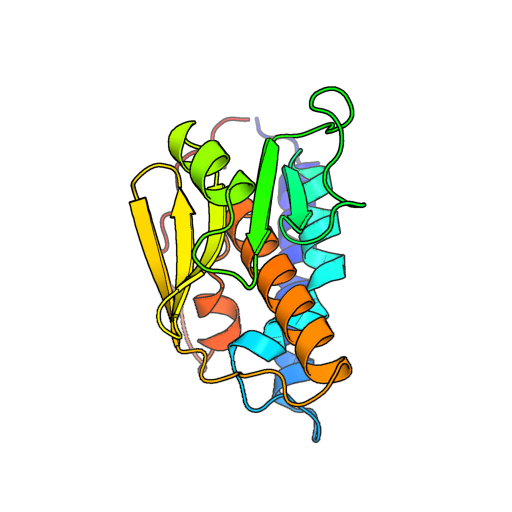 ALA A N 1
ATOM 682 C CA . ALA A 1 85 ? -5.241 -13.678 7.718 1.00 93.12 85 ALA A CA 1
ATOM 683 C C . ALA A 1 85 ? -5.549 -12.281 8.281 1.00 93.12 85 ALA A C 1
ATOM 685 O O . ALA A 1 85 ? -6.721 -11.950 8.476 1.00 93.12 85 ALA A O 1
ATOM 686 N N . VAL A 1 86 ? -4.521 -11.451 8.494 1.00 93.31 86 VAL A N 1
ATOM 687 C CA . VAL A 1 86 ? -4.668 -10.059 8.944 1.00 93.31 86 VAL A CA 1
ATOM 688 C C . VAL A 1 86 ? -5.384 -9.251 7.869 1.00 93.31 86 VAL A C 1
ATOM 690 O O . VAL A 1 86 ? -6.390 -8.606 8.164 1.00 93.31 86 VAL A O 1
ATOM 693 N N . VAL A 1 87 ? -4.942 -9.365 6.612 1.00 94.69 87 VAL A N 1
ATOM 694 C CA . VAL A 1 87 ? -5.584 -8.700 5.467 1.00 94.69 87 VAL A CA 1
ATOM 695 C C . VAL A 1 87 ? -7.039 -9.143 5.328 1.00 94.69 87 VAL A C 1
ATOM 697 O O . VAL A 1 87 ? -7.929 -8.298 5.259 1.00 94.69 87 VAL A O 1
ATOM 700 N N . ARG A 1 88 ? -7.316 -10.453 5.349 1.00 94.25 88 ARG A N 1
ATOM 701 C CA . ARG A 1 88 ? -8.688 -10.976 5.220 1.00 94.25 88 ARG A CA 1
ATOM 702 C C . ARG A 1 88 ? -9.607 -10.474 6.330 1.00 94.25 88 ARG A C 1
ATOM 704 O O . ARG A 1 88 ? -10.712 -10.018 6.042 1.00 94.25 88 ARG A O 1
ATOM 711 N N . ARG A 1 89 ? -9.153 -10.517 7.587 1.00 93.44 89 ARG A N 1
ATOM 712 C CA . ARG A 1 89 ? -9.920 -10.008 8.733 1.00 93.44 89 ARG A CA 1
ATOM 713 C C . ARG A 1 89 ? -10.162 -8.505 8.619 1.00 93.44 89 ARG A C 1
ATOM 715 O O . ARG A 1 89 ? -11.276 -8.052 8.862 1.00 93.44 89 ARG A O 1
ATOM 722 N N . HIS A 1 90 ? -9.138 -7.746 8.238 1.00 93.62 90 HIS A N 1
ATOM 723 C CA . HIS A 1 90 ? -9.231 -6.299 8.085 1.00 93.62 90 HIS A CA 1
ATOM 724 C C . HIS A 1 90 ? -10.211 -5.902 6.972 1.00 93.62 90 HIS A C 1
ATOM 726 O O . HIS A 1 90 ? -11.066 -5.045 7.185 1.00 93.62 90 HIS A O 1
ATOM 732 N N . LEU A 1 91 ? -10.157 -6.577 5.820 1.00 93.06 91 LEU A N 1
ATOM 733 C CA . LEU A 1 91 ? -11.127 -6.392 4.738 1.00 93.06 91 LEU A CA 1
ATOM 734 C C . LEU A 1 91 ? -12.542 -6.805 5.167 1.00 93.06 91 LEU A C 1
ATOM 736 O O . LEU A 1 91 ? -13.494 -6.088 4.879 1.00 93.06 91 LEU A O 1
ATOM 740 N N . GLY A 1 92 ? -12.700 -7.894 5.925 1.00 92.81 92 GLY A N 1
ATOM 741 C CA . GLY A 1 92 ? -13.997 -8.291 6.490 1.00 92.81 92 GLY A CA 1
ATOM 742 C C . GLY A 1 92 ? -14.631 -7.228 7.399 1.00 92.81 92 GLY A C 1
ATOM 743 O O . GLY A 1 92 ? -15.852 -7.146 7.486 1.00 92.81 92 GLY A O 1
ATOM 744 N N . ALA A 1 93 ? -13.815 -6.371 8.019 1.00 91.94 93 ALA A N 1
ATOM 745 C CA . ALA A 1 93 ? -14.259 -5.239 8.831 1.00 91.94 93 ALA A CA 1
ATOM 746 C C . ALA A 1 93 ? -14.479 -3.935 8.030 1.00 91.94 93 ALA A C 1
ATOM 748 O O . ALA A 1 93 ? -14.714 -2.885 8.625 1.00 91.94 93 ALA A O 1
ATOM 749 N N . GLY A 1 94 ? -14.387 -3.967 6.694 1.00 89.75 94 GLY A N 1
ATOM 750 C CA . GLY A 1 94 ? -14.513 -2.775 5.843 1.00 89.75 94 GLY A CA 1
ATOM 751 C C . GLY A 1 94 ? -13.228 -1.949 5.715 1.00 89.75 94 GLY A C 1
ATOM 752 O O . GLY A 1 94 ? -13.271 -0.811 5.253 1.00 89.75 94 GLY A O 1
ATOM 753 N N . GLY A 1 95 ? -12.090 -2.505 6.133 1.00 91.00 95 GLY A N 1
ATOM 754 C CA . GLY A 1 95 ? -10.782 -1.875 6.017 1.00 91.00 95 GLY A CA 1
ATOM 755 C C . GLY A 1 95 ? -10.242 -1.838 4.585 1.00 91.00 95 GLY A C 1
ATOM 756 O O . GLY A 1 95 ? -10.872 -2.328 3.644 1.00 91.00 95 GLY A O 1
ATOM 757 N N . MET A 1 96 ? -9.052 -1.266 4.420 1.00 93.12 96 MET A N 1
ATOM 758 C CA . MET A 1 96 ? -8.373 -1.121 3.132 1.00 93.12 96 MET A CA 1
ATOM 759 C C . MET A 1 96 ? -7.075 -1.926 3.106 1.00 93.12 96 MET A C 1
ATOM 761 O O . MET A 1 96 ? -6.336 -1.960 4.089 1.00 93.12 96 MET A O 1
ATOM 765 N N . ALA A 1 97 ? -6.778 -2.560 1.972 1.00 95.25 97 ALA A N 1
ATOM 766 C CA . ALA A 1 97 ? -5.532 -3.300 1.815 1.00 95.25 97 ALA A CA 1
ATOM 767 C C . ALA A 1 97 ? -5.001 -3.327 0.379 1.00 95.25 97 ALA A C 1
ATOM 769 O O . ALA A 1 97 ? -5.765 -3.210 -0.583 1.00 95.25 97 ALA A O 1
ATOM 770 N N . VAL A 1 98 ? -3.691 -3.542 0.246 1.00 95.81 98 VAL A N 1
ATOM 771 C CA . VAL A 1 98 ? -3.004 -3.785 -1.030 1.00 95.81 98 VAL A CA 1
ATOM 772 C C . VAL A 1 98 ? -2.281 -5.122 -0.977 1.00 95.81 98 VAL A C 1
ATOM 774 O O . VAL A 1 98 ? -1.421 -5.323 -0.131 1.00 95.81 98 VAL A O 1
ATOM 777 N N . PHE A 1 99 ? -2.607 -6.058 -1.861 1.00 94.88 99 PHE A N 1
ATOM 778 C CA . PHE A 1 99 ? -2.015 -7.394 -1.789 1.00 94.88 99 PHE A CA 1
ATOM 779 C C . PHE A 1 99 ? -1.876 -8.072 -3.145 1.00 94.88 99 PHE A C 1
ATOM 781 O O . PHE A 1 99 ? -2.479 -7.650 -4.135 1.00 94.88 99 PHE A O 1
ATOM 788 N N . ILE A 1 100 ? -1.067 -9.128 -3.200 1.00 93.19 100 ILE A N 1
ATOM 789 C CA . ILE A 1 100 ? -0.868 -9.917 -4.417 1.00 93.19 100 ILE A CA 1
ATOM 790 C C . ILE A 1 100 ? -1.772 -11.145 -4.392 1.00 93.19 100 ILE A C 1
ATOM 792 O O . ILE A 1 100 ? -1.735 -11.927 -3.452 1.00 93.19 100 ILE A O 1
ATOM 796 N N . ARG A 1 101 ? -2.547 -11.358 -5.458 1.00 91.56 101 ARG A N 1
ATOM 797 C CA . ARG A 1 101 ? -3.312 -12.593 -5.677 1.00 91.56 101 ARG A CA 1
ATOM 798 C C . ARG A 1 101 ? -3.296 -12.977 -7.143 1.00 91.56 101 ARG A C 1
ATOM 800 O O . ARG A 1 101 ? -3.505 -12.129 -8.006 1.00 91.56 101 ARG A O 1
ATOM 807 N N . GLU A 1 102 ? -3.030 -14.254 -7.422 1.00 89.38 102 GLU A N 1
ATOM 808 C CA . GLU A 1 102 ? -3.011 -14.809 -8.787 1.00 89.38 102 GLU A CA 1
ATOM 809 C C . GLU A 1 102 ? -2.113 -13.997 -9.750 1.00 89.38 102 GLU A C 1
ATOM 811 O O . GLU A 1 102 ? -2.491 -13.689 -10.883 1.00 89.38 102 GLU A O 1
ATOM 816 N N . GLY A 1 103 ? -0.933 -13.571 -9.276 1.00 87.56 103 GLY A N 1
ATOM 817 C CA . GLY A 1 103 ? 0.010 -12.768 -10.069 1.00 87.56 103 GLY A CA 1
ATOM 818 C C . GLY A 1 103 ? -0.497 -11.362 -10.419 1.00 87.56 103 GLY A C 1
ATOM 819 O O . GLY A 1 103 ? -0.029 -10.732 -11.372 1.00 87.56 103 GLY A O 1
ATOM 820 N N . LYS A 1 104 ? -1.484 -10.847 -9.684 1.00 90.00 104 LYS A N 1
ATOM 821 C CA . LYS A 1 104 ? -2.016 -9.488 -9.819 1.00 90.00 104 LYS A CA 1
ATOM 822 C C . LYS A 1 104 ? -1.814 -8.752 -8.510 1.00 90.00 104 LYS A C 1
ATOM 824 O O . LYS A 1 104 ? -1.955 -9.346 -7.450 1.00 90.00 104 LYS A O 1
ATOM 829 N N . VAL A 1 105 ? -1.517 -7.462 -8.591 1.00 92.19 105 VAL A N 1
ATOM 830 C CA . VAL A 1 105 ? -1.584 -6.572 -7.431 1.00 92.19 105 VAL A CA 1
ATOM 831 C C . VAL A 1 105 ? -2.995 -6.016 -7.359 1.00 92.19 105 VAL A C 1
ATOM 833 O O . VAL A 1 105 ? -3.495 -5.456 -8.342 1.00 92.19 105 VAL A O 1
ATOM 836 N N . LEU A 1 106 ? -3.637 -6.186 -6.213 1.00 92.25 106 LEU A N 1
ATOM 837 C CA . LEU A 1 106 ? -4.983 -5.723 -5.945 1.00 92.25 106 LEU A CA 1
ATOM 838 C C . LEU A 1 106 ? -4.954 -4.630 -4.893 1.00 92.25 106 LEU A C 1
ATOM 840 O O . LEU A 1 106 ? -4.199 -4.693 -3.930 1.00 92.25 106 LEU A O 1
ATOM 844 N N . VAL A 1 107 ? -5.844 -3.666 -5.076 1.00 92.00 107 VAL A N 1
ATOM 845 C CA . VAL A 1 107 ? -6.273 -2.730 -4.042 1.00 92.00 107 VAL A CA 1
ATOM 846 C C . VAL A 1 107 ? -7.695 -3.101 -3.651 1.00 92.00 107 VAL A C 1
ATOM 848 O O . VAL A 1 107 ? -8.536 -3.342 -4.523 1.00 92.00 107 VAL A O 1
ATOM 851 N N . ALA A 1 108 ? -7.969 -3.173 -2.355 1.00 91.06 108 ALA A N 1
ATOM 852 C CA . ALA A 1 108 ? -9.267 -3.561 -1.829 1.00 91.06 108 ALA A CA 1
ATOM 853 C C . ALA A 1 108 ? -9.735 -2.628 -0.712 1.00 91.06 108 ALA A C 1
ATOM 855 O O . ALA A 1 108 ? -8.932 -2.077 0.040 1.00 91.06 108 ALA A O 1
ATOM 856 N N . ASN A 1 109 ? -11.051 -2.460 -0.628 1.00 92.25 109 ASN A N 1
ATOM 857 C CA . ASN A 1 109 ? -11.759 -1.786 0.450 1.00 92.25 109 ASN A CA 1
ATOM 858 C C . ASN A 1 109 ? -13.018 -2.603 0.755 1.00 92.25 109 ASN A C 1
ATOM 860 O O . ASN A 1 109 ? -13.919 -2.704 -0.088 1.00 92.25 109 ASN A O 1
ATOM 864 N N . GLY A 1 110 ? -13.056 -3.224 1.930 1.00 91.75 110 GLY A N 1
ATOM 865 C CA . GLY A 1 110 ? -14.117 -4.158 2.276 1.00 91.75 110 GLY A CA 1
ATOM 866 C C . GLY A 1 110 ? -14.223 -5.298 1.260 1.00 91.75 110 GLY A C 1
ATOM 867 O O . GLY A 1 110 ? -13.236 -5.937 0.895 1.00 91.75 110 GLY A O 1
ATOM 868 N N . CYS A 1 111 ? -15.431 -5.499 0.733 1.00 88.94 111 CYS A N 1
ATOM 869 C CA . CYS A 1 111 ? -15.714 -6.501 -0.297 1.00 88.94 111 CYS A CA 1
ATOM 870 C C . CYS A 1 111 ? -15.354 -6.050 -1.725 1.00 88.94 111 CYS A C 1
ATOM 872 O O . CYS A 1 111 ? -15.479 -6.833 -2.666 1.00 88.94 111 CYS A O 1
ATOM 874 N N . ARG A 1 112 ? -14.955 -4.787 -1.928 1.00 89.94 112 ARG A N 1
ATOM 875 C CA . ARG A 1 112 ? -14.615 -4.255 -3.255 1.00 89.94 112 ARG A CA 1
ATOM 876 C C . ARG A 1 112 ? -13.123 -4.420 -3.495 1.00 89.94 112 ARG A C 1
ATOM 878 O O . ARG A 1 112 ? -12.319 -4.036 -2.653 1.00 89.94 112 ARG A O 1
ATOM 885 N N . SER A 1 113 ? -12.744 -4.927 -4.664 1.00 89.50 113 SER A N 1
ATOM 886 C CA . SER A 1 113 ? -11.341 -5.016 -5.072 1.00 89.50 113 SER A CA 1
ATOM 887 C C . SER A 1 113 ? -11.154 -4.621 -6.533 1.00 89.50 113 SER A C 1
ATOM 889 O O . SER A 1 113 ? -12.075 -4.712 -7.346 1.00 89.50 113 SER A O 1
ATOM 891 N N . ARG A 1 114 ? -9.952 -4.149 -6.862 1.00 90.81 114 ARG A N 1
ATOM 892 C CA . ARG A 1 114 ? -9.552 -3.756 -8.213 1.00 90.81 114 ARG A CA 1
ATOM 893 C C . ARG A 1 114 ? -8.110 -4.170 -8.454 1.00 90.81 114 ARG A C 1
ATOM 895 O O . ARG A 1 114 ? -7.251 -3.966 -7.604 1.00 90.81 114 ARG A O 1
ATOM 902 N N . THR A 1 115 ? -7.833 -4.728 -9.627 1.00 90.38 115 THR A N 1
ATOM 903 C CA . THR A 1 115 ? -6.455 -4.999 -10.057 1.00 90.38 115 THR A CA 1
ATOM 904 C C . THR A 1 115 ? -5.794 -3.708 -10.533 1.00 90.38 115 THR A C 1
ATOM 906 O O . THR A 1 115 ? -6.343 -3.052 -11.418 1.00 90.38 115 THR A O 1
ATOM 909 N N . ILE A 1 116 ? -4.614 -3.381 -9.992 1.00 86.69 116 ILE A N 1
ATOM 910 C CA . ILE A 1 116 ? -3.833 -2.208 -10.424 1.00 86.69 116 ILE A CA 1
ATOM 911 C C . ILE A 1 116 ? -2.814 -2.552 -11.511 1.00 86.69 116 ILE A C 1
ATOM 913 O O . ILE A 1 116 ? -2.616 -1.808 -12.469 1.00 86.69 116 ILE A O 1
ATOM 917 N N . THR A 1 117 ? -2.181 -3.719 -11.405 1.00 86.94 117 THR A N 1
ATOM 918 C CA . THR A 1 117 ? -1.243 -4.222 -12.410 1.00 86.94 117 THR A CA 1
ATOM 919 C C . THR A 1 117 ? -1.056 -5.727 -12.266 1.00 86.94 117 THR A C 1
ATOM 921 O O . THR A 1 117 ? -1.355 -6.315 -11.225 1.00 86.94 117 THR A O 1
ATOM 924 N N . LYS A 1 118 ? -0.530 -6.361 -13.314 1.00 86.00 118 LYS A N 1
ATOM 925 C CA . LYS A 1 118 ? -0.003 -7.724 -13.223 1.00 86.00 118 LYS A CA 1
ATOM 926 C C . LYS A 1 118 ? 1.410 -7.657 -12.651 1.00 86.00 118 LYS A C 1
ATOM 928 O O . LYS A 1 118 ? 2.199 -6.801 -13.051 1.00 86.00 118 LYS A O 1
ATOM 933 N N . THR A 1 119 ? 1.732 -8.574 -11.756 1.00 80.06 119 THR A N 1
ATOM 934 C CA . THR A 1 119 ? 3.080 -8.779 -11.239 1.00 80.06 119 THR A CA 1
ATOM 935 C C . THR A 1 119 ? 3.503 -10.197 -11.599 1.00 80.06 119 THR A C 1
ATOM 937 O O . THR A 1 119 ? 2.939 -11.174 -11.121 1.00 80.06 119 THR A O 1
ATOM 940 N N . LYS A 1 120 ? 4.481 -10.311 -12.502 1.00 68.88 120 LYS A N 1
ATOM 941 C CA . LYS A 1 120 ? 5.215 -11.570 -12.722 1.00 68.88 120 LYS A CA 1
ATOM 942 C C . LYS A 1 120 ? 6.396 -11.700 -11.758 1.00 68.88 120 LYS A C 1
ATOM 944 O O . LYS A 1 120 ? 7.245 -12.563 -11.942 1.00 68.88 120 LYS A O 1
ATOM 949 N N . THR A 1 121 ? 6.494 -10.781 -10.800 1.00 60.12 121 THR A N 1
ATOM 950 C CA . THR A 1 121 ? 7.650 -10.636 -9.924 1.00 60.12 121 THR A CA 1
ATOM 951 C C . THR A 1 121 ? 7.582 -11.739 -8.879 1.00 60.12 121 THR A C 1
ATOM 953 O O . THR A 1 121 ? 7.001 -11.564 -7.815 1.00 60.12 121 THR A O 1
ATOM 956 N N . HIS A 1 122 ? 8.131 -12.900 -9.217 1.00 63.28 122 HIS A N 1
ATOM 957 C CA . HIS A 1 122 ? 8.704 -13.769 -8.206 1.00 63.28 122 HIS A CA 1
ATOM 958 C C . HIS A 1 122 ? 10.020 -13.107 -7.791 1.00 63.28 122 HIS A C 1
ATOM 960 O O . HIS A 1 122 ? 10.876 -12.928 -8.659 1.00 63.28 122 HIS A O 1
ATOM 966 N N . PRO A 1 123 ? 10.168 -12.646 -6.538 1.00 64.94 123 PRO A N 1
ATOM 967 C CA . PRO A 1 123 ? 11.429 -12.067 -6.100 1.00 64.94 123 PRO A CA 1
ATOM 968 C C . PRO A 1 123 ? 12.537 -13.118 -6.245 1.00 64.94 123 PRO A C 1
ATOM 970 O O . PRO A 1 123 ? 12.440 -14.210 -5.692 1.00 64.94 123 PRO A O 1
ATOM 973 N N . CYS A 1 124 ? 13.565 -12.803 -7.037 1.00 67.81 124 CYS A N 1
ATOM 974 C CA . CYS A 1 124 ? 14.683 -13.713 -7.308 1.00 67.81 124 CYS A CA 1
ATOM 975 C C . CYS A 1 124 ? 15.762 -13.643 -6.217 1.00 67.81 124 CYS A C 1
ATOM 977 O O . CYS A 1 124 ? 16.604 -14.531 -6.115 1.00 67.81 124 CYS A O 1
ATOM 979 N N . ASN A 1 125 ? 15.761 -12.569 -5.426 1.00 79.56 125 ASN A N 1
ATOM 980 C CA . ASN A 1 125 ? 16.678 -12.320 -4.322 1.00 79.56 125 ASN A CA 1
ATOM 981 C C . ASN A 1 125 ? 16.013 -11.404 -3.272 1.00 79.56 125 ASN A C 1
ATOM 983 O O . ASN A 1 125 ? 14.913 -10.887 -3.479 1.00 79.56 125 ASN A O 1
ATOM 987 N N . VAL A 1 126 ? 16.703 -11.186 -2.148 1.00 80.00 126 VAL A N 1
ATOM 988 C CA . VAL A 1 126 ? 16.221 -10.348 -1.032 1.00 80.00 126 VAL A CA 1
ATOM 989 C C . VAL A 1 126 ? 16.014 -8.889 -1.453 1.00 80.00 126 VAL A C 1
ATOM 991 O O . VAL A 1 126 ? 15.054 -8.260 -1.025 1.00 80.00 126 VAL A O 1
ATOM 994 N N . SER A 1 127 ? 16.869 -8.344 -2.324 1.00 82.19 127 SER A N 1
ATOM 995 C CA . SER A 1 127 ? 16.718 -6.963 -2.801 1.00 82.19 127 SER A CA 1
ATOM 996 C C . SER A 1 127 ? 15.419 -6.782 -3.591 1.00 82.19 127 SER A C 1
ATOM 998 O O . SER A 1 127 ? 14.689 -5.818 -3.367 1.00 82.19 127 SER A O 1
ATOM 1000 N N . ASP A 1 128 ? 15.084 -7.735 -4.459 1.00 81.38 128 ASP A N 1
ATOM 1001 C CA . ASP A 1 128 ? 13.840 -7.728 -5.228 1.00 81.38 128 ASP A CA 1
ATOM 1002 C C . ASP A 1 128 ? 12.610 -7.906 -4.328 1.00 81.38 128 ASP A C 1
ATOM 1004 O O . ASP A 1 128 ? 11.575 -7.291 -4.589 1.00 81.38 128 ASP A O 1
ATOM 1008 N N . ALA A 1 129 ? 12.723 -8.707 -3.262 1.00 84.81 129 ALA A N 1
ATOM 1009 C CA . ALA A 1 129 ? 11.671 -8.857 -2.257 1.00 84.81 129 ALA A CA 1
ATOM 1010 C C . ALA A 1 129 ? 11.417 -7.536 -1.516 1.00 84.81 129 ALA A C 1
ATOM 1012 O O . ALA A 1 129 ? 10.286 -7.055 -1.509 1.00 84.81 129 ALA A O 1
ATOM 1013 N N . ASN A 1 130 ? 12.472 -6.890 -1.011 1.00 88.00 130 ASN A N 1
ATOM 1014 C CA . ASN A 1 130 ? 12.366 -5.602 -0.320 1.00 88.00 130 ASN A CA 1
ATOM 1015 C C . ASN A 1 130 ? 11.764 -4.525 -1.236 1.00 88.00 130 ASN A C 1
ATOM 1017 O O . ASN A 1 130 ? 10.851 -3.806 -0.846 1.00 88.00 130 ASN A O 1
ATOM 1021 N N . ARG A 1 131 ? 12.198 -4.460 -2.504 1.00 88.81 131 ARG A N 1
ATOM 1022 C CA . ARG A 1 131 ? 11.639 -3.512 -3.484 1.00 88.81 131 ARG A CA 1
ATOM 1023 C C . ARG A 1 131 ? 10.170 -3.785 -3.795 1.00 88.81 131 ARG A C 1
ATOM 1025 O O . ARG A 1 131 ? 9.426 -2.850 -4.087 1.00 88.81 131 ARG A O 1
ATOM 1032 N N . LEU A 1 132 ? 9.748 -5.049 -3.785 1.00 90.25 132 LEU A N 1
ATOM 1033 C CA . LEU A 1 132 ? 8.344 -5.406 -3.959 1.00 90.25 132 LEU A CA 1
ATOM 1034 C C . LEU A 1 132 ? 7.515 -4.948 -2.756 1.00 90.25 132 LEU A C 1
ATOM 1036 O O . LEU A 1 132 ? 6.462 -4.345 -2.958 1.00 90.25 132 LEU A O 1
ATOM 1040 N N . GLU A 1 133 ? 7.996 -5.182 -1.537 1.00 92.88 133 GLU A N 1
ATOM 1041 C CA . GLU A 1 133 ? 7.353 -4.695 -0.314 1.00 92.88 133 GLU A CA 1
ATOM 1042 C C . GLU A 1 133 ? 7.244 -3.169 -0.308 1.00 92.88 133 GLU A C 1
ATOM 1044 O O . GLU A 1 133 ? 6.154 -2.635 -0.109 1.00 92.88 133 GLU A O 1
ATOM 1049 N N . ASP A 1 134 ? 8.328 -2.464 -0.635 1.00 92.94 134 ASP A N 1
ATOM 1050 C CA . ASP A 1 134 ? 8.341 -1.004 -0.734 1.00 92.94 134 ASP A CA 1
ATOM 1051 C C . ASP A 1 134 ? 7.349 -0.486 -1.774 1.00 92.94 134 ASP A C 1
ATOM 1053 O O . ASP A 1 134 ? 6.646 0.498 -1.545 1.00 92.94 134 ASP A O 1
ATOM 1057 N N . ALA A 1 135 ? 7.248 -1.164 -2.916 1.00 92.38 135 ALA A N 1
ATOM 1058 C CA . ALA A 1 135 ? 6.288 -0.810 -3.948 1.00 92.38 135 ALA A CA 1
ATOM 1059 C C . ALA A 1 135 ? 4.833 -1.022 -3.501 1.00 92.38 135 ALA A C 1
ATOM 1061 O O . ALA A 1 135 ? 3.963 -0.224 -3.860 1.00 92.38 135 ALA A O 1
ATOM 1062 N N . LEU A 1 136 ? 4.550 -2.077 -2.731 1.00 94.81 136 LEU A N 1
ATOM 1063 C CA . LEU A 1 136 ? 3.219 -2.322 -2.172 1.00 94.81 136 LEU A CA 1
ATOM 1064 C C . LEU A 1 136 ? 2.873 -1.313 -1.072 1.00 94.81 136 LEU A C 1
ATOM 1066 O O . LEU A 1 136 ? 1.760 -0.784 -1.076 1.00 94.81 136 LEU A O 1
ATOM 1070 N N . ALA A 1 137 ? 3.827 -0.991 -0.197 1.00 95.69 137 ALA A N 1
ATOM 1071 C CA . ALA A 1 137 ? 3.691 0.060 0.806 1.00 95.69 137 ALA A CA 1
ATOM 1072 C C . ALA A 1 137 ? 3.399 1.411 0.140 1.00 95.69 137 ALA A C 1
ATOM 1074 O O . ALA A 1 137 ? 2.459 2.115 0.514 1.00 95.69 137 ALA A O 1
ATOM 1075 N N . ALA A 1 138 ? 4.140 1.741 -0.920 1.00 93.69 138 ALA A N 1
ATOM 1076 C CA . ALA A 1 138 ? 3.920 2.967 -1.663 1.00 93.69 138 ALA A CA 1
ATOM 1077 C C . ALA A 1 138 ? 2.544 2.999 -2.347 1.00 93.69 138 ALA A C 1
ATOM 1079 O O . ALA A 1 138 ? 1.835 4.002 -2.282 1.00 93.69 138 ALA A O 1
ATOM 1080 N N . ALA A 1 139 ? 2.121 1.889 -2.959 1.00 93.50 139 ALA A N 1
ATOM 1081 C CA . ALA A 1 139 ? 0.788 1.774 -3.544 1.00 93.50 139 ALA A CA 1
ATOM 1082 C C . ALA A 1 139 ? -0.325 1.948 -2.493 1.00 93.50 139 ALA A C 1
ATOM 1084 O O . ALA A 1 139 ? -1.324 2.614 -2.766 1.00 93.50 139 ALA A O 1
ATOM 1085 N N . ALA A 1 140 ? -0.149 1.392 -1.293 1.00 94.31 140 ALA A N 1
ATOM 1086 C CA . ALA A 1 140 ? -1.064 1.568 -0.169 1.00 94.31 140 ALA A CA 1
ATOM 1087 C C . ALA A 1 140 ? -1.134 3.031 0.302 1.00 94.31 140 ALA A C 1
ATOM 1089 O O . ALA A 1 140 ? -2.233 3.564 0.473 1.00 94.31 140 ALA A O 1
ATOM 1090 N N . GLY A 1 141 ? 0.017 3.696 0.435 1.00 91.62 141 GLY A N 1
ATOM 1091 C CA . GLY A 1 141 ? 0.104 5.117 0.777 1.00 91.62 141 GLY A CA 1
ATOM 1092 C C . GLY A 1 141 ? -0.584 6.018 -0.252 1.00 91.62 141 GLY A C 1
ATOM 1093 O O . GLY A 1 141 ? -1.409 6.853 0.103 1.00 91.62 141 GLY A O 1
ATOM 1094 N N . LEU A 1 142 ? -0.333 5.802 -1.545 1.00 89.44 142 LEU A N 1
ATOM 1095 C CA . LEU A 1 142 ? -1.000 6.548 -2.620 1.00 89.44 142 LEU A CA 1
ATOM 1096 C C . LEU A 1 142 ? -2.525 6.389 -2.559 1.00 89.44 142 LEU A C 1
ATOM 1098 O O . LEU A 1 142 ? -3.257 7.374 -2.634 1.00 89.44 142 LEU A O 1
ATOM 1102 N N . MET A 1 143 ? -3.007 5.163 -2.342 1.00 87.69 143 MET A N 1
ATOM 1103 C CA . MET A 1 143 ? -4.439 4.872 -2.262 1.00 87.69 143 MET A CA 1
ATOM 1104 C C . MET A 1 143 ? -5.150 5.645 -1.144 1.00 87.69 143 MET A C 1
ATOM 1106 O O . MET A 1 143 ? -6.253 6.145 -1.372 1.00 87.69 143 MET A O 1
ATOM 1110 N N . VAL A 1 144 ? -4.553 5.762 0.050 1.00 86.19 144 VAL A N 1
ATOM 1111 C CA . VAL A 1 144 ? -5.167 6.523 1.161 1.00 86.19 144 VAL A CA 1
ATOM 1112 C C . VAL A 1 144 ? -5.118 8.031 0.948 1.00 86.19 144 VAL A C 1
ATOM 1114 O O . VAL A 1 144 ? -5.974 8.750 1.460 1.00 86.19 144 VAL A O 1
ATOM 1117 N N . LEU A 1 145 ? -4.159 8.494 0.148 1.00 83.75 145 LEU A N 1
ATOM 1118 C CA . LEU A 1 145 ? -4.025 9.887 -0.276 1.00 83.75 145 LEU A CA 1
ATOM 1119 C C . LEU A 1 145 ? -4.932 10.230 -1.464 1.00 83.75 145 LEU A C 1
ATOM 1121 O O . LEU A 1 145 ? -4.953 11.373 -1.911 1.00 83.75 145 LEU A O 1
ATOM 1125 N N . GLY A 1 146 ? -5.699 9.260 -1.971 1.00 80.75 146 GLY A N 1
ATOM 1126 C CA . GLY A 1 146 ? -6.566 9.463 -3.124 1.00 80.75 146 GLY A CA 1
ATOM 1127 C C . GLY A 1 146 ? -5.788 9.614 -4.428 1.00 80.75 146 GLY A C 1
ATOM 1128 O O . GLY A 1 146 ? -6.277 10.263 -5.337 1.00 80.75 146 GLY A O 1
ATOM 1129 N N . VAL A 1 147 ? -4.596 9.025 -4.531 1.00 81.25 147 VAL A N 1
ATOM 1130 C CA . VAL A 1 147 ? -3.831 8.932 -5.777 1.00 81.25 147 VAL A CA 1
ATOM 1131 C C . VAL A 1 147 ? -3.874 7.492 -6.256 1.00 81.25 147 VAL A C 1
ATOM 1133 O O . VAL A 1 147 ? -3.536 6.556 -5.528 1.00 81.25 147 VAL A O 1
ATOM 1136 N N . ARG A 1 148 ? -4.288 7.280 -7.503 1.00 81.31 148 ARG A N 1
ATOM 1137 C CA . ARG A 1 148 ? -4.274 5.936 -8.079 1.00 81.31 148 ARG A CA 1
ATOM 1138 C C . ARG A 1 148 ? -2.840 5.564 -8.450 1.00 81.31 148 ARG A C 1
ATOM 1140 O O . ARG A 1 148 ? -2.224 6.293 -9.227 1.00 81.31 148 ARG A O 1
ATOM 1147 N N . PRO A 1 149 ? -2.314 4.412 -7.993 1.00 81.12 149 PRO A N 1
ATOM 1148 C CA . PRO A 1 149 ? -0.989 3.935 -8.392 1.00 81.12 149 PRO A CA 1
ATOM 1149 C C . PRO A 1 149 ? -0.771 3.962 -9.912 1.00 81.12 149 PRO A C 1
ATOM 1151 O O . PRO A 1 149 ? 0.317 4.266 -10.390 1.00 81.12 149 PRO A O 1
ATOM 1154 N N . GLU A 1 150 ? -1.833 3.716 -10.684 1.00 77.25 150 GLU A N 1
ATOM 1155 C CA . GLU A 1 150 ? -1.787 3.736 -12.139 1.00 77.25 150 GLU A CA 1
ATOM 1156 C C . GLU A 1 150 ? -1.473 5.091 -12.748 1.00 77.25 150 GLU A C 1
ATOM 1158 O O . GLU A 1 150 ? -0.900 5.122 -13.833 1.00 77.25 150 GLU A O 1
ATOM 1163 N N . GLU A 1 151 ? -1.862 6.182 -12.096 1.00 71.38 151 GLU A N 1
ATOM 1164 C CA . GLU A 1 151 ? -1.621 7.544 -12.578 1.00 71.38 151 GLU A CA 1
ATOM 1165 C C . GLU A 1 151 ? -0.131 7.860 -12.563 1.00 71.38 151 GLU A C 1
ATOM 1167 O O . GLU A 1 151 ? 0.392 8.374 -13.549 1.00 71.38 151 GLU A O 1
ATOM 1172 N N . VAL A 1 152 ? 0.566 7.422 -11.512 1.00 73.31 152 VAL A N 1
ATOM 1173 C CA . VAL A 1 152 ? 2.004 7.646 -11.317 1.00 73.31 152 VAL A CA 1
ATOM 1174 C C . VAL A 1 152 ? 2.828 7.090 -12.482 1.00 73.31 152 VAL A C 1
ATOM 1176 O O . VAL A 1 152 ? 3.785 7.719 -12.924 1.00 73.31 152 VAL A O 1
ATOM 1179 N N . TRP A 1 153 ? 2.449 5.936 -13.045 1.00 71.19 153 TRP A N 1
ATOM 1180 C CA . TRP A 1 153 ? 3.155 5.358 -14.198 1.00 71.19 153 TRP A CA 1
ATOM 1181 C C . TRP A 1 153 ? 2.468 5.586 -15.554 1.00 71.19 153 TRP A C 1
ATOM 1183 O O . TRP A 1 153 ? 3.039 5.218 -16.585 1.00 71.19 153 TRP A O 1
ATOM 1193 N N . ARG A 1 154 ? 1.238 6.126 -15.597 1.00 60.84 154 ARG A N 1
ATOM 1194 C CA . ARG A 1 154 ? 0.492 6.371 -16.849 1.00 60.84 154 ARG A CA 1
ATOM 1195 C C . ARG A 1 154 ? 0.838 7.676 -17.540 1.00 60.84 154 ARG A C 1
ATOM 1197 O O . ARG A 1 154 ? 0.378 7.814 -18.669 1.00 60.84 154 ARG A O 1
ATOM 1204 N N . CYS A 1 155 ? 1.634 8.566 -16.947 1.00 51.16 155 CYS A N 1
ATOM 1205 C CA . CYS A 1 155 ? 2.066 9.822 -17.567 1.00 51.16 155 CYS A CA 1
ATOM 1206 C C . CYS A 1 155 ? 2.829 9.596 -18.892 1.00 51.16 155 CYS A C 1
ATOM 1208 O O . CYS A 1 155 ? 4.041 9.739 -18.976 1.00 51.16 155 CYS A O 1
ATOM 1210 N N . LYS A 1 156 ? 2.139 9.240 -19.976 1.00 38.75 156 LYS A N 1
ATOM 1211 C CA . LYS A 1 156 ? 2.465 9.686 -21.328 1.00 38.75 156 LYS A CA 1
ATOM 1212 C C . LYS A 1 156 ? 2.021 11.145 -21.407 1.00 38.75 156 LYS A C 1
ATOM 1214 O O . LYS A 1 156 ? 1.044 11.510 -20.765 1.00 38.75 156 LYS A O 1
ATOM 1219 N N . GLY A 1 157 ? 2.779 11.975 -22.114 1.00 36.19 157 GLY A N 1
ATOM 1220 C CA . GLY A 1 157 ? 2.499 13.403 -22.192 1.00 36.19 157 GLY A CA 1
ATOM 1221 C C . GLY A 1 157 ? 1.044 13.725 -22.563 1.00 36.19 157 GLY A C 1
ATOM 1222 O O . GLY A 1 157 ? 0.424 13.002 -23.337 1.00 36.19 157 GLY A O 1
ATOM 1223 N N . HIS A 1 158 ? 0.601 14.866 -22.034 1.00 32.06 158 HIS A N 1
ATOM 1224 C CA . HIS A 1 158 ? -0.552 15.692 -22.409 1.00 32.06 158 HIS A CA 1
ATOM 1225 C C . HIS A 1 158 ? -1.943 15.480 -21.771 1.00 32.06 158 HIS A C 1
ATOM 1227 O O . HIS A 1 158 ? -2.614 14.475 -21.959 1.00 32.06 158 HIS A O 1
ATOM 1233 N N . GLN A 1 159 ? -2.333 16.585 -21.112 1.00 34.16 159 GLN A N 1
ATOM 1234 C CA . GLN A 1 159 ? -3.615 17.302 -21.060 1.00 34.16 159 GLN A CA 1
ATOM 1235 C C . GLN A 1 159 ? -4.854 16.634 -20.440 1.00 34.16 159 GLN A C 1
ATOM 1237 O O . GLN A 1 159 ? -5.582 15.894 -21.079 1.00 34.16 159 GLN A O 1
ATOM 1242 N N .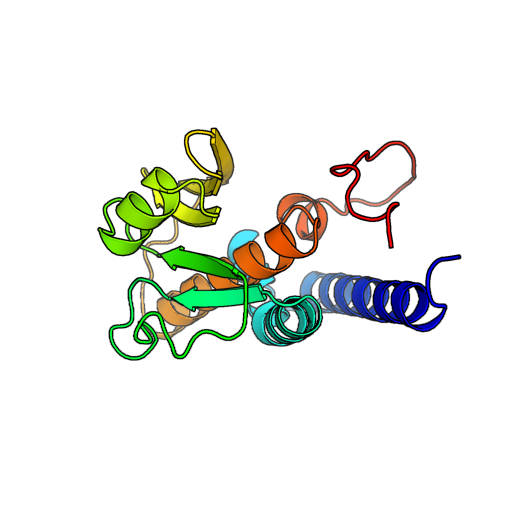 ASN A 1 160 ? -5.076 17.048 -19.188 1.00 34.38 160 ASN A N 1
ATOM 1243 C CA . ASN A 1 160 ? -6.279 17.648 -18.600 1.00 34.38 160 ASN A CA 1
ATOM 1244 C C . ASN A 1 160 ? -7.668 16.980 -18.735 1.00 34.38 160 ASN A C 1
ATOM 1246 O O . ASN A 1 160 ? -8.136 16.630 -19.810 1.00 34.38 160 ASN A O 1
ATOM 1250 N N . GLN A 1 161 ? -8.355 17.087 -17.594 1.00 40.50 161 GLN A N 1
ATOM 1251 C CA . GLN A 1 161 ? -9.795 17.071 -17.320 1.00 40.50 161 GLN A CA 1
ATOM 1252 C C . GLN A 1 161 ? -10.451 15.742 -16.910 1.00 40.50 161 GLN A C 1
ATOM 1254 O O . GLN A 1 161 ? -10.310 14.695 -17.531 1.00 40.50 161 GLN A O 1
ATOM 1259 N N . ASP A 1 162 ? -11.177 15.885 -15.797 1.00 31.98 162 ASP A N 1
ATOM 1260 C CA . ASP A 1 162 ? -12.132 14.992 -15.147 1.00 31.98 162 ASP A CA 1
ATOM 1261 C C . ASP A 1 162 ? -11.584 13.789 -14.376 1.00 31.98 162 ASP A C 1
ATOM 1263 O O . ASP A 1 162 ? -11.661 12.639 -14.805 1.00 31.98 162 ASP A O 1
ATOM 1267 N N . PHE A 1 163 ? -11.128 14.045 -13.141 1.00 38.19 163 PHE A N 1
ATOM 1268 C CA . PHE A 1 163 ? -10.983 12.990 -12.137 1.00 38.19 163 PHE A CA 1
ATOM 1269 C C . PHE A 1 163 ? -11.663 13.334 -10.807 1.00 38.19 163 PHE A C 1
ATOM 1271 O O . PHE A 1 163 ? -11.113 14.011 -9.942 1.00 38.19 163 PHE A O 1
ATOM 1278 N N . ALA A 1 164 ? -12.893 12.838 -10.649 1.00 28.69 164 ALA A N 1
ATOM 1279 C CA . ALA A 1 164 ? -13.633 12.870 -9.395 1.00 28.69 164 ALA A CA 1
ATOM 1280 C C . ALA A 1 164 ? -13.135 11.760 -8.450 1.00 28.69 164 ALA A C 1
ATOM 1282 O O . ALA A 1 164 ? -13.324 10.568 -8.702 1.00 28.69 164 ALA A O 1
ATOM 1283 N N . TYR A 1 165 ? -12.510 12.172 -7.349 1.00 41.16 165 TYR A N 1
ATOM 1284 C CA . TYR A 1 165 ? -12.202 11.346 -6.179 1.00 41.16 165 TYR A CA 1
ATOM 1285 C C . TYR A 1 165 ? -13.331 11.454 -5.134 1.00 41.16 165 TYR A C 1
ATOM 1287 O O . TYR A 1 165 ? -14.133 12.388 -5.210 1.00 41.16 165 TYR A O 1
ATOM 1295 N N . PRO A 1 166 ? -13.451 10.507 -4.176 1.00 32.50 166 PRO A N 1
ATOM 1296 C CA . PRO A 1 166 ? -14.529 10.515 -3.187 1.00 32.50 166 PRO A CA 1
ATOM 1297 C C . PRO A 1 166 ? -14.590 11.861 -2.460 1.00 32.50 166 PRO A C 1
ATOM 1299 O O . PRO A 1 166 ? -13.555 12.415 -2.102 1.00 32.50 166 PRO A O 1
ATOM 1302 N N . GLU A 1 167 ? -15.805 12.356 -2.211 1.00 37.91 167 GLU A N 1
ATOM 1303 C CA . GLU A 1 167 ? -16.145 13.700 -1.705 1.00 37.91 167 GLU A CA 1
ATOM 1304 C C . GLU A 1 167 ? -15.496 14.157 -0.372 1.00 37.91 167 GLU A C 1
ATOM 1306 O O . GLU A 1 167 ? -15.882 15.172 0.205 1.00 37.91 167 GLU A O 1
ATOM 1311 N N . LYS A 1 168 ? -14.489 13.465 0.160 1.00 38.75 168 LYS A N 1
ATOM 1312 C CA . LYS A 1 168 ? -13.887 13.772 1.462 1.00 38.75 168 LYS A CA 1
ATOM 1313 C C . LYS A 1 168 ? -12.748 14.793 1.451 1.00 38.75 168 LYS A C 1
ATOM 1315 O O . LYS A 1 168 ? -12.260 15.111 2.527 1.00 38.75 168 LYS A O 1
ATOM 1320 N N . ILE A 1 169 ? -12.395 15.379 0.305 1.00 40.03 169 ILE A N 1
ATOM 1321 C CA . ILE A 1 169 ? -11.506 16.562 0.263 1.00 40.03 169 ILE A CA 1
ATOM 1322 C C . ILE A 1 169 ? -12.307 17.887 0.319 1.00 40.03 169 ILE A C 1
ATOM 1324 O O . ILE A 1 169 ? -11.729 18.953 0.475 1.00 40.03 169 ILE A O 1
ATOM 1328 N N . LYS A 1 170 ? -13.653 17.859 0.292 1.00 29.58 170 LYS A N 1
ATOM 1329 C CA . LYS A 1 170 ? -14.496 19.079 0.305 1.00 29.58 170 LYS A CA 1
ATOM 1330 C C . LYS A 1 170 ? -15.249 19.376 1.615 1.00 29.58 170 LYS A C 1
ATOM 1332 O O . LYS A 1 170 ? -16.087 20.274 1.625 1.00 29.58 170 LYS A O 1
ATOM 1337 N N . LYS A 1 171 ? -14.993 18.667 2.722 1.00 26.56 171 LYS A N 1
ATOM 1338 C CA . LYS A 1 171 ? -15.713 18.894 4.000 1.00 26.56 171 LYS A CA 1
ATOM 1339 C C . LYS A 1 171 ? -14.826 18.939 5.251 1.00 26.56 171 LYS A C 1
ATOM 1341 O O . LYS A 1 171 ? -15.117 18.241 6.219 1.00 26.56 171 LYS A O 1
ATOM 1346 N N . LEU A 1 172 ? -13.790 19.776 5.240 1.00 33.91 172 LEU A N 1
ATOM 1347 C CA . LEU A 1 172 ? -13.128 20.263 6.464 1.00 33.91 172 LEU A CA 1
ATOM 1348 C C . LEU A 1 172 ? -12.849 21.770 6.387 1.00 33.91 172 LEU A C 1
ATOM 1350 O O . LEU A 1 172 ? -11.673 22.166 6.320 1.00 33.91 172 LEU A O 1
#

pLDDT: mean 75.08, std 19.57, range [26.56, 96.06]

Radius of gyration: 16.14 Å; chains: 1; bounding box: 36×43×43 Å